Protein AF-A0AB39TGT0-F1 (afdb_monomer_lite)

Organism: NCBI:txid3238634

pLDDT: mean 88.09, std 14.42, range [37.53, 98.38]

Foldseek 3Di:
DPPDDDPVRLLVLLVVLVLFDFDQDPVGDTHGDPVSVVLSVQLVVCVVVPDDSNRSSVVVVVVVVVVVVVVVVVVVVVVVVVVPDDDPPD

Structure (mmCIF, N/CA/C/O backbone):
data_AF-A0AB39TGT0-F1
#
_entry.id   AF-A0AB39TGT0-F1
#
loop_
_atom_site.group_PDB
_atom_site.id
_atom_site.type_symbol
_atom_site.label_atom_id
_atom_site.label_alt_id
_atom_site.label_comp_id
_atom_site.label_asym_id
_atom_site.label_entity_id
_atom_site.label_seq_id
_atom_site.pdbx_PDB_ins_code
_atom_site.Cartn_x
_atom_site.Cartn_y
_atom_site.Cartn_z
_atom_site.occupancy
_atom_site.B_iso_or_equiv
_atom_site.auth_seq_id
_atom_site.auth_comp_id
_atom_site.auth_asym_id
_atom_site.auth_atom_id
_atom_site.pdbx_PDB_model_num
ATOM 1 N N . MET A 1 1 ? 3.565 -15.370 -23.531 1.00 37.53 1 MET A N 1
ATOM 2 C CA . MET A 1 1 ? 4.764 -14.947 -22.771 1.00 37.53 1 MET A CA 1
ATOM 3 C C . MET A 1 1 ? 4.429 -13.662 -21.999 1.00 37.53 1 MET A C 1
ATOM 5 O O . MET A 1 1 ? 4.475 -12.593 -22.595 1.00 37.53 1 MET A O 1
ATOM 9 N N . LYS A 1 2 ? 4.002 -13.719 -20.724 1.00 51.38 2 LYS A N 1
ATOM 10 C CA . LYS A 1 2 ? 3.811 -12.483 -19.934 1.00 51.38 2 LYS A CA 1
ATOM 11 C C . LYS A 1 2 ? 5.205 -11.944 -19.595 1.00 51.38 2 LYS A C 1
ATOM 13 O O . LYS A 1 2 ? 5.934 -12.583 -18.845 1.00 51.38 2 LYS A O 1
ATOM 18 N N . ARG A 1 3 ? 5.628 -10.832 -20.207 1.00 55.16 3 ARG A N 1
ATOM 19 C CA . ARG A 1 3 ? 6.898 -10.183 -19.847 1.00 55.16 3 ARG A CA 1
ATOM 20 C C . ARG A 1 3 ? 6.767 -9.658 -18.419 1.00 55.16 3 ARG A C 1
ATOM 22 O O . ARG A 1 3 ? 6.043 -8.696 -18.186 1.00 55.16 3 ARG A O 1
ATOM 29 N N . SER A 1 4 ? 7.453 -10.294 -17.475 1.00 65.31 4 SER A N 1
ATOM 30 C CA . SER A 1 4 ? 7.551 -9.809 -16.100 1.00 65.31 4 SER A CA 1
ATOM 31 C C . SER A 1 4 ? 8.196 -8.425 -16.102 1.00 65.31 4 SER A C 1
ATOM 33 O O . SER A 1 4 ? 9.334 -8.268 -16.547 1.00 65.31 4 SER A O 1
ATOM 35 N N 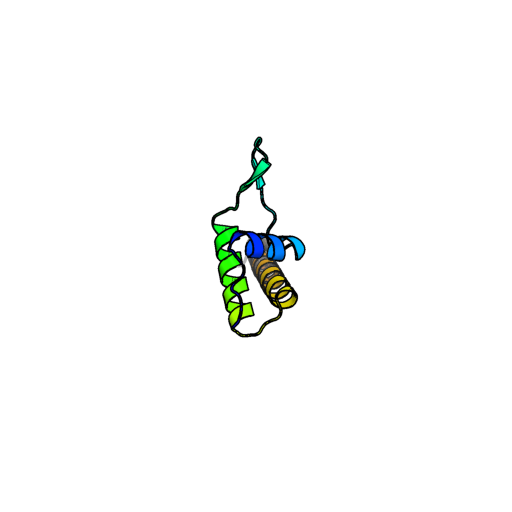. ALA A 1 5 ? 7.472 -7.414 -15.621 1.00 72.81 5 ALA A N 1
ATOM 36 C CA . ALA A 1 5 ? 8.033 -6.085 -15.428 1.00 72.81 5 ALA A CA 1
ATOM 37 C C . ALA A 1 5 ? 9.239 -6.163 -14.478 1.00 72.81 5 ALA A C 1
ATOM 39 O O . ALA A 1 5 ? 9.234 -6.919 -13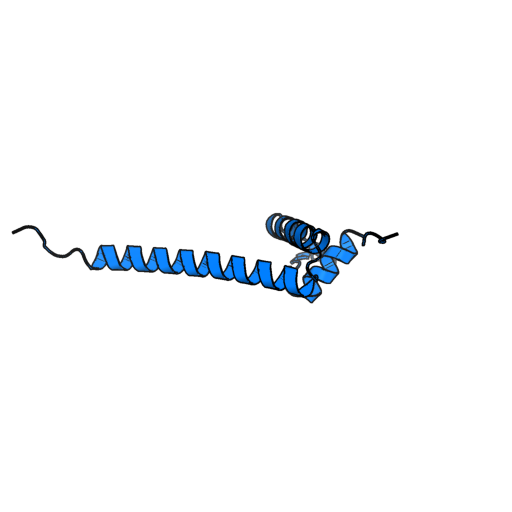.499 1.00 72.81 5 ALA A O 1
ATOM 40 N N . SER A 1 6 ? 10.283 -5.375 -14.750 1.00 89.25 6 SER A N 1
ATOM 41 C CA . SER A 1 6 ? 11.404 -5.265 -13.817 1.00 89.25 6 SER A CA 1
ATOM 42 C C . SER A 1 6 ? 10.910 -4.725 -12.473 1.00 89.25 6 SER A C 1
ATOM 44 O O . SER A 1 6 ? 9.948 -3.956 -12.411 1.00 89.25 6 SER A O 1
ATOM 46 N N . ARG A 1 7 ? 11.590 -5.081 -11.377 1.00 89.31 7 ARG A N 1
ATOM 47 C CA . ARG A 1 7 ? 11.220 -4.618 -10.027 1.00 89.31 7 ARG A CA 1
ATOM 48 C C . ARG A 1 7 ? 11.094 -3.089 -9.951 1.00 89.31 7 ARG A C 1
ATOM 50 O O . ARG A 1 7 ? 10.195 -2.579 -9.296 1.00 89.31 7 ARG A O 1
ATOM 57 N N . ALA A 1 8 ? 11.955 -2.361 -10.661 1.00 90.31 8 ALA A N 1
ATOM 58 C CA . ALA A 1 8 ? 11.898 -0.904 -10.729 1.00 90.31 8 ALA A CA 1
ATOM 59 C C . ALA A 1 8 ? 10.670 -0.384 -11.497 1.00 90.31 8 ALA A C 1
ATOM 61 O O . ALA A 1 8 ? 10.091 0.620 -11.093 1.00 90.31 8 ALA A O 1
ATOM 62 N N . ALA A 1 9 ? 10.266 -1.046 -12.587 1.00 92.69 9 ALA A N 1
ATOM 63 C CA . ALA A 1 9 ? 9.054 -0.686 -13.321 1.00 92.69 9 ALA A CA 1
ATOM 64 C C . ALA A 1 9 ? 7.792 -0.958 -12.489 1.00 92.69 9 ALA A C 1
ATOM 66 O O . ALA A 1 9 ? 6.913 -0.106 -12.430 1.00 92.69 9 ALA A O 1
ATOM 67 N N . TRP A 1 10 ? 7.760 -2.081 -11.768 1.00 94.31 10 TRP A N 1
ATOM 68 C CA . TRP A 1 10 ? 6.679 -2.418 -10.840 1.00 94.31 10 TRP A CA 1
ATOM 69 C C . TRP A 1 10 ? 6.491 -1.358 -9.747 1.00 94.31 10 TRP A C 1
ATOM 71 O O . TRP A 1 10 ? 5.401 -0.826 -9.571 1.00 94.31 10 TRP A O 1
ATOM 81 N N . LEU A 1 11 ? 7.573 -0.976 -9.063 1.00 94.50 11 LEU A N 1
ATOM 82 C CA . LEU A 1 11 ? 7.511 0.042 -8.009 1.00 94.50 11 LEU A CA 1
ATOM 83 C C . LEU A 1 11 ? 7.125 1.433 -8.536 1.00 94.50 11 LEU A C 1
ATOM 85 O O . LEU A 1 11 ? 6.598 2.243 -7.778 1.00 94.50 11 LEU A O 1
ATOM 89 N N . ARG A 1 12 ? 7.385 1.732 -9.817 1.00 93.44 12 ARG A N 1
ATOM 90 C CA . ARG A 1 12 ? 6.898 2.967 -10.450 1.00 93.44 12 ARG A CA 1
ATOM 91 C C . ARG A 1 12 ? 5.393 2.920 -10.690 1.00 93.44 12 ARG A C 1
ATOM 93 O O . ARG A 1 12 ? 4.729 3.864 -10.285 1.00 93.44 12 ARG A O 1
ATOM 100 N N . ALA A 1 13 ? 4.881 1.824 -11.247 1.00 94.31 13 ALA A N 1
ATOM 101 C CA . ALA A 1 13 ? 3.450 1.648 -11.492 1.00 94.31 13 ALA A CA 1
ATOM 102 C C . ALA A 1 13 ? 2.630 1.743 -10.191 1.00 94.31 13 ALA A C 1
ATOM 104 O O . ALA A 1 13 ? 1.625 2.440 -10.135 1.00 94.31 13 ALA A O 1
ATOM 105 N N . LEU A 1 14 ? 3.109 1.141 -9.096 1.00 95.38 14 LEU A N 1
ATOM 106 C CA . LEU A 1 14 ? 2.462 1.296 -7.785 1.00 95.38 14 LEU A CA 1
ATOM 107 C C . LEU A 1 14 ? 2.475 2.745 -7.271 1.00 95.38 14 LEU A C 1
ATOM 109 O O . LEU A 1 14 ? 1.543 3.170 -6.592 1.00 95.38 14 LEU A O 1
ATOM 113 N N . GLY A 1 15 ? 3.528 3.504 -7.585 1.00 93.81 15 GLY A N 1
ATOM 114 C CA . GLY A 1 15 ? 3.615 4.922 -7.240 1.00 93.81 15 GLY A CA 1
ATOM 115 C C . GLY A 1 15 ? 2.645 5.798 -8.035 1.00 93.81 15 GLY A C 1
ATOM 116 O O . GLY A 1 15 ? 2.125 6.762 -7.485 1.00 93.81 15 GLY A O 1
ATOM 117 N N . GLU A 1 16 ? 2.354 5.451 -9.291 1.00 94.19 16 GLU A N 1
ATOM 118 C CA . GLU A 1 16 ? 1.348 6.142 -10.119 1.00 94.19 16 GLU A CA 1
ATOM 119 C C . GLU A 1 16 ? -0.071 5.987 -9.550 1.00 94.19 16 GLU A C 1
ATOM 121 O O . GLU A 1 16 ? -0.883 6.901 -9.662 1.00 94.19 16 GLU A O 1
ATOM 126 N N . HIS A 1 17 ? -0.343 4.876 -8.861 1.00 94.56 17 HIS A N 1
ATOM 127 C CA . HIS A 1 17 ? -1.611 4.621 -8.170 1.00 94.56 17 HIS A CA 1
ATOM 128 C C . HIS A 1 17 ? -1.621 5.053 -6.694 1.00 94.56 17 HIS A C 1
ATOM 130 O O . HIS A 1 17 ? -2.568 4.749 -5.971 1.00 94.56 17 HIS A O 1
ATOM 136 N N . GLY A 1 18 ? -0.579 5.745 -6.222 1.00 93.06 18 GLY A N 1
ATOM 137 C CA . GLY A 1 18 ? -0.519 6.290 -4.863 1.00 93.06 18 GLY A CA 1
ATOM 138 C C . GLY A 1 18 ? -0.338 5.257 -3.746 1.00 93.06 18 GLY A C 1
ATOM 139 O O . GLY A 1 18 ? -0.331 5.635 -2.579 1.00 93.06 18 GLY A O 1
ATOM 140 N N . LEU A 1 19 ? -0.139 3.973 -4.070 1.00 94.44 19 LEU A N 1
ATOM 141 C CA . LEU A 1 19 ? 0.077 2.931 -3.061 1.00 94.44 19 LEU A CA 1
ATOM 142 C C . LEU A 1 19 ? 1.423 3.109 -2.339 1.00 94.44 19 LEU A C 1
ATOM 144 O O . LEU A 1 19 ? 1.572 2.748 -1.174 1.00 94.44 19 LEU A O 1
ATOM 148 N N . ILE A 1 20 ? 2.433 3.636 -3.038 1.00 94.31 20 ILE A N 1
ATOM 149 C CA . ILE A 1 20 ? 3.783 3.812 -2.497 1.00 94.31 20 ILE A CA 1
ATOM 150 C C . ILE A 1 20 ? 4.329 5.189 -2.858 1.00 94.31 20 ILE A C 1
ATOM 152 O O . ILE A 1 20 ? 4.523 5.506 -4.030 1.00 94.31 20 ILE A O 1
ATOM 156 N N . THR A 1 21 ? 4.725 5.945 -1.836 1.00 91.56 21 THR A N 1
ATOM 157 C CA . THR A 1 21 ? 5.437 7.219 -1.994 1.00 91.56 21 THR A CA 1
ATOM 158 C C . THR A 1 21 ? 6.912 7.048 -1.621 1.00 91.56 21 THR A C 1
ATOM 160 O O . THR A 1 21 ? 7.233 6.946 -0.435 1.00 91.56 21 THR A O 1
ATOM 163 N N . PRO A 1 22 ? 7.839 6.971 -2.592 1.00 88.88 22 PRO A N 1
ATOM 164 C CA . PRO A 1 22 ? 9.256 6.794 -2.293 1.00 88.88 22 PRO A CA 1
ATOM 165 C C . PRO A 1 22 ? 9.837 8.021 -1.591 1.00 88.88 22 PRO A C 1
ATOM 167 O O . PRO A 1 22 ? 9.637 9.151 -2.041 1.00 88.88 22 PRO A O 1
ATOM 170 N N . LEU A 1 23 ? 10.659 7.788 -0.568 1.00 90.50 23 LEU A N 1
ATOM 171 C CA . LEU A 1 23 ? 11.543 8.824 -0.042 1.00 90.50 23 LEU A CA 1
ATOM 172 C C . LEU A 1 23 ? 12.674 9.062 -1.048 1.00 90.50 23 LEU A C 1
ATOM 174 O O . LEU A 1 23 ? 13.183 8.116 -1.652 1.00 90.50 23 LEU A O 1
ATOM 178 N N . ARG A 1 24 ? 13.094 10.311 -1.230 1.00 88.69 24 ARG A N 1
ATOM 179 C CA . ARG A 1 24 ? 14.245 10.641 -2.076 1.00 88.69 24 ARG A CA 1
ATOM 180 C C . ARG A 1 24 ? 15.449 10.931 -1.195 1.00 88.69 24 ARG A C 1
ATOM 182 O O . ARG A 1 24 ? 15.336 11.682 -0.237 1.00 88.69 24 ARG A O 1
ATOM 189 N N . SER A 1 25 ? 16.580 10.301 -1.499 1.00 88.31 25 SER A N 1
ATOM 190 C CA . SER A 1 25 ? 17.875 10.723 -0.952 1.00 88.31 25 SER A CA 1
ATOM 191 C C . SER A 1 25 ? 18.372 11.984 -1.657 1.00 88.31 25 SER A C 1
ATOM 193 O O . SER A 1 25 ? 17.966 12.225 -2.794 1.00 88.31 25 SER A O 1
ATOM 195 N N . ASP A 1 26 ? 19.361 12.664 -1.078 1.00 82.62 26 ASP A N 1
ATOM 196 C CA . ASP A 1 26 ? 20.023 13.830 -1.689 1.00 82.62 26 ASP A CA 1
ATOM 197 C C . ASP A 1 26 ? 20.568 13.546 -3.101 1.00 82.62 26 ASP A C 1
ATOM 199 O O . ASP A 1 26 ? 20.484 14.388 -3.987 1.00 82.62 26 ASP A O 1
ATOM 203 N N . GLY A 1 27 ? 21.027 12.316 -3.366 1.00 85.44 27 GLY A N 1
ATOM 204 C CA . GLY A 1 27 ? 21.464 11.869 -4.699 1.00 85.44 27 GLY A CA 1
ATOM 205 C C . GLY A 1 27 ? 20.345 11.456 -5.672 1.00 85.44 27 GLY A C 1
ATOM 206 O O . GLY A 1 27 ? 20.620 10.815 -6.679 1.00 85.44 27 GLY A O 1
ATOM 207 N N . GLY A 1 28 ? 19.070 11.721 -5.367 1.00 87.25 28 GLY A N 1
ATOM 208 C CA . GLY A 1 28 ? 17.931 11.448 -6.259 1.00 87.25 28 GLY A CA 1
ATOM 209 C C . GLY A 1 28 ? 17.422 9.997 -6.299 1.00 87.25 28 GLY A C 1
ATOM 210 O O . GLY A 1 28 ? 16.402 9.720 -6.943 1.00 87.25 28 GLY A O 1
ATOM 211 N N . HIS A 1 29 ? 18.064 9.064 -5.588 1.00 89.12 29 HIS A N 1
ATOM 212 C CA . HIS A 1 29 ? 17.616 7.673 -5.503 1.00 89.12 29 HIS A CA 1
ATOM 213 C C . HIS A 1 29 ? 16.321 7.525 -4.693 1.00 89.12 29 HIS A C 1
ATOM 215 O O . HIS A 1 29 ? 16.162 8.090 -3.608 1.00 89.12 29 HIS A O 1
ATOM 221 N N . ARG A 1 30 ? 15.393 6.713 -5.216 1.00 91.94 30 ARG A N 1
ATOM 222 C CA . ARG A 1 30 ? 14.161 6.327 -4.517 1.00 91.94 30 ARG A CA 1
ATOM 223 C C . ARG A 1 30 ? 14.493 5.293 -3.447 1.00 91.94 30 ARG A C 1
ATOM 225 O O . ARG A 1 30 ? 15.037 4.233 -3.756 1.00 91.94 30 ARG A O 1
ATOM 232 N N . ARG A 1 31 ? 14.130 5.587 -2.206 1.00 93.50 31 ARG A N 1
ATOM 233 C CA . ARG A 1 31 ? 14.235 4.687 -1.061 1.00 93.50 31 ARG A CA 1
ATOM 234 C C . ARG A 1 31 ? 12.839 4.256 -0.655 1.00 93.50 31 ARG A C 1
ATOM 236 O O . ARG A 1 31 ? 11.913 5.065 -0.611 1.00 93.50 31 ARG A O 1
ATOM 243 N N . PHE A 1 32 ? 12.721 2.973 -0.355 1.00 93.19 32 PHE A N 1
ATOM 244 C CA . PHE A 1 32 ? 11.475 2.362 0.067 1.00 93.19 32 PHE A CA 1
ATOM 245 C C . PHE A 1 32 ? 11.649 1.800 1.467 1.00 93.19 32 PHE A C 1
ATOM 247 O O . PHE A 1 32 ? 12.671 1.176 1.767 1.00 93.19 32 PHE A O 1
ATOM 254 N N . SER A 1 33 ? 10.658 2.015 2.324 1.00 93.88 33 SER A N 1
ATOM 255 C CA . SER A 1 33 ? 10.633 1.370 3.631 1.00 93.88 33 SER A CA 1
ATOM 256 C C . SER A 1 33 ? 10.353 -0.129 3.483 1.00 93.88 33 SER A C 1
ATOM 258 O O . SER A 1 33 ? 9.793 -0.598 2.487 1.00 93.88 33 SER A O 1
ATOM 260 N N . ARG A 1 34 ? 10.695 -0.911 4.512 1.00 95.88 34 ARG A N 1
ATOM 261 C CA . ARG A 1 34 ? 10.381 -2.348 4.542 1.00 95.88 34 ARG A CA 1
ATOM 262 C C . ARG A 1 34 ? 8.871 -2.613 4.472 1.00 95.88 34 ARG A C 1
ATOM 264 O O . ARG A 1 34 ? 8.462 -3.618 3.902 1.00 95.88 34 ARG A O 1
ATOM 271 N N . TYR A 1 35 ? 8.056 -1.707 5.019 1.00 94.38 35 TYR A N 1
ATOM 272 C CA . TYR A 1 35 ? 6.596 -1.745 4.896 1.00 94.38 35 TYR A CA 1
ATOM 273 C C . TYR A 1 35 ? 6.157 -1.546 3.438 1.00 94.38 35 TYR A C 1
ATOM 275 O O . TYR A 1 35 ? 5.413 -2.371 2.918 1.00 94.38 35 TYR A O 1
ATOM 283 N N . GLN A 1 36 ? 6.712 -0.547 2.741 1.00 95.25 36 GLN A N 1
ATOM 284 C CA . GLN A 1 36 ? 6.409 -0.287 1.327 1.00 95.25 36 GLN A CA 1
ATOM 285 C C . GLN A 1 36 ? 6.744 -1.478 0.422 1.00 95.25 36 GLN A C 1
ATOM 287 O O . GLN A 1 36 ? 5.985 -1.815 -0.481 1.00 95.25 36 GLN A O 1
ATOM 292 N N . LEU A 1 37 ? 7.859 -2.163 0.683 1.00 95.75 37 LEU A N 1
ATOM 293 C CA . LEU A 1 37 ? 8.206 -3.374 -0.062 1.00 95.75 37 LEU A CA 1
ATOM 294 C C . LEU A 1 37 ? 7.248 -4.536 0.232 1.00 95.75 37 LEU A C 1
ATOM 296 O O . LEU A 1 37 ? 6.970 -5.331 -0.660 1.00 95.75 37 LEU A O 1
ATOM 300 N N . ARG A 1 38 ? 6.711 -4.625 1.453 1.00 95.81 38 ARG A N 1
ATOM 301 C CA . ARG A 1 38 ? 5.735 -5.655 1.826 1.00 95.81 38 ARG A CA 1
ATOM 302 C C . ARG A 1 38 ? 4.400 -5.451 1.118 1.00 95.81 38 ARG A C 1
ATOM 304 O O . ARG A 1 38 ? 3.898 -6.388 0.506 1.00 95.81 38 ARG A O 1
ATOM 311 N N . ILE A 1 39 ? 3.868 -4.229 1.131 1.00 96.19 39 ILE A N 1
ATOM 312 C CA . ILE A 1 39 ? 2.627 -3.916 0.406 1.00 96.19 39 ILE A CA 1
ATOM 313 C C . ILE A 1 39 ? 2.811 -4.047 -1.113 1.00 96.19 39 ILE A C 1
ATOM 315 O O . ILE A 1 39 ? 1.892 -4.482 -1.798 1.00 96.19 39 ILE A O 1
ATOM 319 N N . ALA A 1 40 ? 4.017 -3.790 -1.640 1.00 96.38 40 ALA A N 1
ATOM 320 C CA . ALA A 1 40 ? 4.331 -4.031 -3.049 1.00 96.38 40 ALA A CA 1
ATOM 321 C C . ALA A 1 40 ? 4.268 -5.515 -3.440 1.00 96.38 40 ALA A C 1
ATOM 323 O O . ALA A 1 40 ? 3.915 -5.823 -4.578 1.00 96.38 40 ALA A O 1
ATOM 324 N N . MET A 1 41 ? 4.648 -6.424 -2.532 1.00 96.06 41 MET A N 1
ATOM 325 C CA . MET A 1 41 ? 4.511 -7.870 -2.748 1.00 96.06 41 MET A CA 1
ATOM 326 C C . MET A 1 41 ? 3.041 -8.281 -2.697 1.00 96.06 41 MET A C 1
ATOM 328 O O . MET A 1 41 ? 2.576 -8.946 -3.610 1.00 96.06 41 MET A O 1
ATOM 332 N N . ARG A 1 42 ? 2.278 -7.774 -1.724 1.00 96.88 42 ARG A 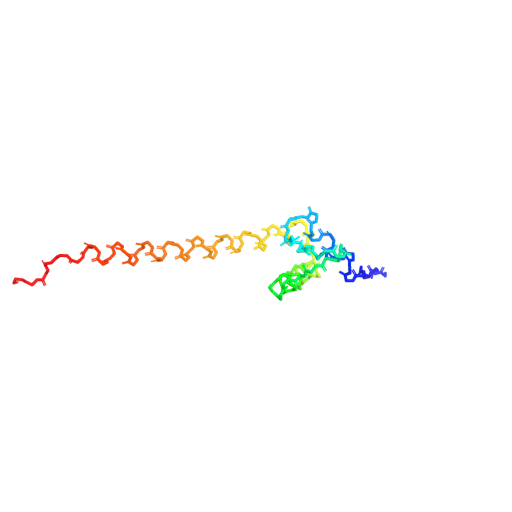N 1
ATOM 333 C CA . ARG A 1 42 ? 0.838 -8.046 -1.627 1.00 96.88 42 ARG A CA 1
ATOM 334 C C . ARG A 1 42 ? 0.059 -7.578 -2.860 1.00 96.88 42 ARG A C 1
ATOM 336 O O . ARG A 1 42 ? -0.785 -8.303 -3.374 1.00 96.88 42 ARG A O 1
ATOM 343 N N . ALA A 1 43 ? 0.373 -6.387 -3.371 1.00 97.50 43 ALA A N 1
ATOM 344 C CA . ALA A 1 43 ? -0.215 -5.887 -4.613 1.00 97.50 43 ALA A CA 1
ATOM 345 C C . ALA A 1 43 ? 0.097 -6.809 -5.798 1.00 97.50 43 ALA A C 1
ATOM 347 O O . ALA A 1 43 ? -0.740 -6.996 -6.676 1.00 97.50 43 ALA A O 1
ATOM 348 N N . ARG A 1 44 ? 1.292 -7.410 -5.816 1.00 95.88 44 ARG A N 1
ATOM 349 C CA . ARG A 1 44 ? 1.681 -8.357 -6.856 1.00 95.88 44 ARG A CA 1
ATOM 350 C C . ARG A 1 44 ? 0.878 -9.647 -6.752 1.00 95.88 44 ARG A C 1
ATOM 352 O O . ARG A 1 44 ? 0.378 -10.094 -7.773 1.00 95.88 44 ARG A O 1
ATOM 359 N N . ASP A 1 45 ? 0.693 -10.174 -5.547 1.00 96.69 45 ASP A N 1
ATOM 360 C CA . ASP A 1 45 ? -0.103 -11.384 -5.327 1.00 96.69 45 ASP A CA 1
ATOM 361 C C . ASP A 1 45 ? -1.547 -11.205 -5.821 1.00 96.69 45 ASP A C 1
ATOM 363 O O . ASP A 1 45 ? -2.090 -12.093 -6.476 1.00 96.69 45 ASP A O 1
ATOM 367 N N . LEU A 1 46 ? -2.157 -10.038 -5.573 1.00 97.06 46 LEU A N 1
ATOM 368 C CA . LEU A 1 46 ? -3.497 -9.704 -6.077 1.00 97.06 46 LEU A CA 1
ATOM 369 C C . LEU A 1 46 ? -3.539 -9.623 -7.609 1.00 97.06 46 LEU A C 1
ATOM 371 O O . LEU A 1 46 ? -4.481 -10.116 -8.234 1.00 97.06 46 LEU A O 1
ATOM 375 N N . VAL A 1 47 ? -2.523 -9.012 -8.224 1.00 96.44 47 VAL A N 1
ATOM 376 C CA . VAL A 1 47 ? -2.423 -8.904 -9.688 1.00 96.44 47 VAL A CA 1
ATOM 377 C C . VAL A 1 47 ? -2.185 -10.264 -10.339 1.00 96.44 47 VAL A C 1
ATOM 379 O O . VAL A 1 47 ? -2.787 -10.569 -11.370 1.00 96.44 47 VAL A O 1
ATOM 382 N N . ASP A 1 48 ? -1.363 -11.109 -9.724 1.00 95.12 48 ASP A N 1
ATOM 383 C CA . ASP A 1 48 ? -1.100 -12.469 -10.193 1.00 95.12 48 ASP A CA 1
ATOM 384 C C . ASP A 1 48 ? -2.366 -13.349 -10.100 1.00 95.12 48 ASP A C 1
ATOM 386 O O . ASP A 1 48 ? -2.558 -14.230 -10.939 1.00 95.12 48 ASP A O 1
ATOM 390 N N . GLN A 1 49 ? -3.289 -13.040 -9.178 1.00 96.19 49 GLN A N 1
ATOM 391 C CA . GLN A 1 49 ? -4.634 -13.634 -9.090 1.00 96.19 49 GLN A CA 1
ATOM 392 C C . GLN A 1 49 ? -5.639 -13.080 -10.120 1.00 96.19 49 GLN A C 1
ATOM 394 O O . GLN A 1 49 ? -6.766 -13.563 -10.202 1.00 96.19 49 GLN A O 1
ATOM 399 N N . GLY A 1 50 ? -5.249 -12.092 -10.931 1.00 96.56 50 GLY A N 1
ATOM 400 C CA . GLY A 1 50 ? -6.090 -11.503 -11.978 1.00 96.56 50 GLY A CA 1
ATOM 401 C C . GLY A 1 50 ? -6.751 -10.175 -11.606 1.00 96.56 50 GLY A C 1
ATOM 402 O O . GLY A 1 50 ? -7.519 -9.644 -12.407 1.00 96.56 50 GLY A O 1
ATOM 403 N N . THR A 1 51 ? -6.443 -9.607 -10.438 1.00 97.31 51 THR A N 1
ATOM 404 C CA . THR A 1 51 ? -6.935 -8.275 -10.059 1.00 97.31 51 THR A CA 1
ATOM 405 C C . THR A 1 51 ? -6.223 -7.196 -10.885 1.00 97.31 51 THR A C 1
ATOM 407 O O . THR A 1 51 ? -4.994 -7.208 -10.971 1.00 97.31 51 THR A O 1
ATOM 410 N N . PRO A 1 52 ? -6.935 -6.226 -11.482 1.00 96.38 52 PRO A N 1
ATOM 411 C CA . PRO A 1 52 ? -6.300 -5.056 -12.086 1.00 96.38 52 PRO A CA 1
ATOM 412 C C . PRO A 1 52 ? -5.415 -4.297 -11.082 1.00 96.38 52 PRO A C 1
ATOM 414 O O . PRO A 1 52 ? -5.725 -4.239 -9.894 1.00 96.38 52 PRO A O 1
ATOM 417 N N . ILE A 1 53 ? -4.298 -3.718 -11.536 1.00 95.25 53 ILE A N 1
ATOM 418 C CA . ILE A 1 53 ? -3.319 -3.063 -10.646 1.00 95.25 53 ILE A CA 1
ATOM 419 C C . ILE A 1 53 ? -3.922 -1.891 -9.857 1.00 95.25 53 ILE A C 1
ATOM 421 O O . ILE A 1 53 ? -3.629 -1.733 -8.673 1.00 95.25 53 ILE A O 1
ATOM 425 N N . ASP A 1 54 ? -4.789 -1.104 -10.484 1.00 96.62 54 ASP A N 1
ATOM 426 C CA . ASP A 1 54 ? -5.523 0.001 -9.871 1.00 96.62 54 ASP A CA 1
ATOM 427 C C . ASP A 1 54 ? -6.481 -0.498 -8.780 1.00 96.62 54 ASP A C 1
ATOM 429 O O . ASP A 1 54 ? -6.505 0.050 -7.676 1.00 96.62 54 ASP A O 1
ATOM 433 N N . ALA A 1 55 ? -7.203 -1.590 -9.051 1.00 97.50 55 ALA A N 1
ATOM 434 C CA . ALA A 1 55 ? -8.064 -2.245 -8.073 1.00 97.50 55 ALA A CA 1
ATOM 435 C C . ALA A 1 55 ? -7.251 -2.826 -6.905 1.00 97.50 55 ALA A C 1
ATOM 437 O O . ALA A 1 55 ? -7.603 -2.597 -5.751 1.00 97.50 55 ALA A O 1
ATOM 438 N N . ALA A 1 56 ? -6.128 -3.496 -7.177 1.00 97.88 56 ALA A N 1
ATOM 439 C CA . ALA A 1 56 ? -5.239 -4.033 -6.146 1.00 97.88 56 ALA A CA 1
ATOM 440 C C . ALA A 1 56 ? -4.686 -2.926 -5.233 1.00 97.88 56 ALA A C 1
ATOM 442 O O . ALA A 1 56 ? -4.682 -3.076 -4.011 1.00 97.88 56 ALA A O 1
ATOM 443 N N . CYS A 1 57 ? -4.270 -1.791 -5.806 1.00 97.44 57 CYS A N 1
ATOM 444 C CA . CYS A 1 57 ? -3.827 -0.634 -5.028 1.00 97.44 57 CYS A CA 1
ATOM 445 C C . CYS A 1 57 ? -4.958 -0.086 -4.151 1.00 97.44 57 CYS A C 1
ATOM 447 O O . CYS A 1 57 ? -4.753 0.151 -2.962 1.00 97.44 57 CYS A O 1
ATOM 449 N N . ARG A 1 58 ? -6.160 0.074 -4.717 1.00 97.94 58 ARG A N 1
ATOM 450 C CA . ARG A 1 58 ? -7.326 0.585 -3.989 1.00 97.94 58 ARG A CA 1
ATOM 451 C C . ARG A 1 58 ? -7.753 -0.337 -2.845 1.00 97.94 58 ARG A C 1
ATOM 453 O O . ARG A 1 58 ? -8.059 0.172 -1.774 1.00 97.94 58 ARG A O 1
ATOM 460 N N . ILE A 1 59 ? -7.740 -1.654 -3.051 1.00 97.75 59 ILE A N 1
ATOM 461 C CA . ILE A 1 59 ? -8.046 -2.648 -2.010 1.00 97.75 59 ILE A CA 1
ATOM 462 C C . ILE A 1 59 ? -7.108 -2.461 -0.816 1.00 97.75 59 ILE A C 1
ATOM 464 O O . ILE A 1 59 ? -7.578 -2.255 0.297 1.00 97.75 59 ILE A O 1
ATOM 468 N N . ILE A 1 60 ? -5.794 -2.436 -1.062 1.00 97.44 60 ILE A N 1
ATOM 469 C CA . ILE A 1 60 ? -4.801 -2.336 0.014 1.00 97.44 60 ILE A CA 1
ATOM 470 C C . ILE A 1 60 ? -4.942 -1.019 0.785 1.00 97.44 60 ILE A C 1
ATOM 472 O O . ILE A 1 60 ? -4.869 -1.026 2.010 1.00 97.44 60 ILE A O 1
ATOM 476 N N . ILE A 1 61 ? -5.165 0.100 0.086 1.00 96.31 61 ILE A N 1
ATOM 477 C CA . ILE A 1 61 ? -5.373 1.407 0.727 1.00 96.31 61 ILE A CA 1
ATOM 478 C C . ILE A 1 61 ? -6.613 1.380 1.627 1.00 96.31 61 ILE A C 1
ATOM 480 O O . ILE A 1 61 ? -6.570 1.889 2.743 1.00 96.31 61 ILE A O 1
ATOM 484 N N . LEU A 1 62 ? -7.714 0.793 1.154 1.00 97.75 62 LEU A N 1
ATOM 485 C CA . LEU A 1 62 ? -8.954 0.721 1.925 1.00 97.75 62 LEU A CA 1
ATOM 486 C C . LEU A 1 62 ? -8.825 -0.186 3.148 1.00 97.75 62 LEU A C 1
ATOM 488 O O . LEU A 1 62 ? -9.397 0.123 4.186 1.00 97.75 62 LEU A O 1
ATOM 492 N N . GLU A 1 63 ? -8.077 -1.280 3.050 1.00 97.56 63 GLU A N 1
ATOM 493 C CA . GLU A 1 63 ? -7.829 -2.160 4.194 1.00 97.56 63 GLU A CA 1
ATOM 494 C C . GLU A 1 63 ? -6.963 -1.483 5.260 1.00 97.56 63 GLU A C 1
ATOM 496 O O . GLU A 1 63 ? -7.282 -1.595 6.438 1.00 97.56 63 GLU A O 1
ATOM 501 N N . ASP A 1 64 ? -5.933 -0.728 4.861 1.00 95.75 64 ASP A N 1
ATOM 502 C CA . ASP A 1 64 ? -5.100 0.057 5.789 1.00 95.75 64 ASP A CA 1
ATOM 503 C C . ASP A 1 64 ? -5.934 1.153 6.483 1.00 95.75 64 ASP A C 1
ATOM 505 O O . ASP A 1 64 ? -5.879 1.325 7.700 1.00 95.75 64 ASP A O 1
ATOM 509 N N . GLN A 1 65 ? -6.805 1.835 5.727 1.00 96.94 65 GLN A N 1
ATOM 510 C CA . GLN A 1 65 ? -7.756 2.808 6.280 1.00 96.94 65 GLN A CA 1
ATOM 511 C C . GLN A 1 65 ? -8.773 2.166 7.228 1.00 96.94 65 GLN A C 1
ATOM 513 O O . GLN A 1 65 ? -9.130 2.765 8.244 1.00 96.94 65 GLN A O 1
ATOM 518 N N . LEU A 1 66 ? -9.257 0.967 6.899 1.00 98.38 66 LEU A N 1
ATOM 519 C CA . LEU A 1 66 ? -10.198 0.229 7.732 1.00 98.38 66 LE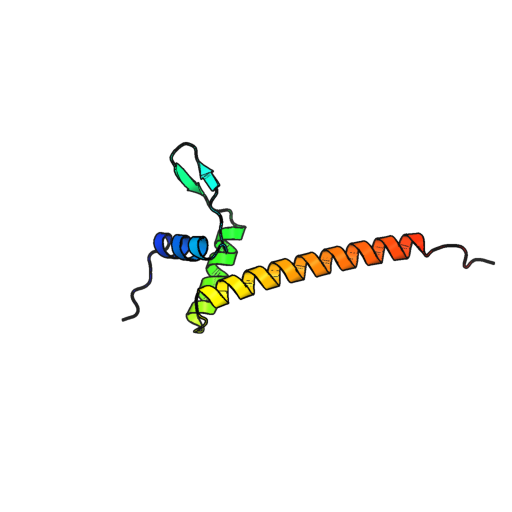U A CA 1
ATOM 520 C C . LEU A 1 66 ? -9.545 -0.195 9.049 1.00 98.38 66 LEU A C 1
ATOM 522 O O . LEU A 1 66 ? -10.144 0.006 10.103 1.00 98.38 66 LEU A O 1
ATOM 526 N N . GLU A 1 67 ? -8.331 -0.742 9.000 1.00 97.81 67 GLU A N 1
ATOM 527 C CA . GLU A 1 67 ? -7.570 -1.134 10.189 1.00 97.81 67 GLU A CA 1
ATOM 528 C C . GLU A 1 67 ? -7.346 0.065 11.121 1.00 97.81 67 GLU A C 1
ATOM 530 O O . GLU A 1 67 ? -7.633 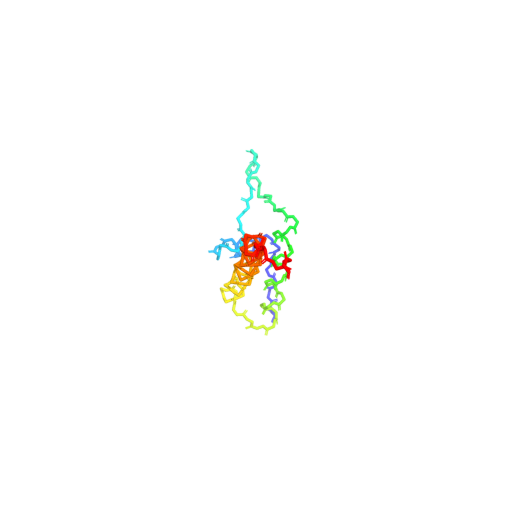-0.016 12.317 1.00 97.81 67 GLU A O 1
ATOM 535 N N . GLU A 1 68 ? -6.936 1.213 10.576 1.00 97.62 68 GLU A N 1
ATOM 536 C CA . GLU A 1 68 ? -6.731 2.422 11.376 1.00 97.62 68 GLU A CA 1
ATOM 537 C C . GLU A 1 68 ? -8.043 2.958 11.969 1.00 97.62 68 GLU A C 1
ATOM 539 O O . GLU A 1 68 ? -8.094 3.323 13.146 1.00 97.62 68 GLU A O 1
ATOM 544 N N . ALA A 1 69 ? -9.136 2.956 11.200 1.00 97.94 69 ALA A N 1
ATOM 545 C CA . ALA A 1 69 ? -10.445 3.365 11.702 1.00 97.94 69 ALA A CA 1
ATOM 546 C C . ALA A 1 69 ? -10.946 2.444 12.826 1.00 97.94 69 ALA A C 1
ATOM 548 O O . ALA A 1 69 ? -11.508 2.921 13.816 1.00 97.94 69 ALA A O 1
ATOM 549 N N . LEU A 1 70 ? -10.734 1.130 12.703 1.00 98.00 70 LEU A N 1
ATOM 550 C CA . LEU A 1 70 ? -11.060 0.162 13.751 1.00 98.00 70 LEU A CA 1
ATOM 551 C C . LEU A 1 70 ? -10.234 0.422 15.016 1.00 98.00 70 LEU A C 1
ATOM 553 O O . LEU A 1 70 ? -10.812 0.533 16.097 1.00 98.00 70 LEU A O 1
ATOM 557 N N . ARG A 1 71 ? -8.921 0.638 14.876 1.00 97.38 71 ARG A N 1
ATOM 558 C CA . ARG A 1 71 ? -8.022 0.967 15.992 1.00 97.38 71 ARG A CA 1
ATOM 559 C C . ARG A 1 71 ? -8.455 2.234 16.733 1.00 97.38 71 ARG A C 1
ATOM 561 O O . ARG A 1 71 ? -8.507 2.249 17.963 1.00 97.38 71 ARG A O 1
ATOM 568 N N . ILE A 1 72 ? -8.796 3.296 16.002 1.00 96.62 72 ILE A N 1
ATOM 569 C CA . ILE A 1 72 ? -9.292 4.550 16.590 1.00 96.62 72 ILE A CA 1
ATOM 570 C C . ILE A 1 72 ? -10.617 4.311 17.324 1.00 96.62 72 ILE A C 1
ATOM 572 O O . ILE A 1 72 ? -10.794 4.783 18.447 1.00 96.62 72 ILE A O 1
ATOM 576 N N . ASN A 1 73 ? -11.543 3.556 16.729 1.00 96.25 73 ASN A N 1
ATOM 577 C CA . ASN A 1 73 ? -12.822 3.237 17.364 1.00 96.25 73 ASN A CA 1
ATOM 578 C C . ASN A 1 73 ? -12.643 2.462 18.675 1.00 96.25 73 ASN A C 1
ATOM 580 O O . ASN A 1 73 ? -13.333 2.751 19.652 1.00 96.25 73 ASN A O 1
ATOM 584 N N . GLU A 1 74 ? -11.720 1.503 18.718 1.00 95.88 74 GLU A N 1
ATOM 585 C CA . GLU A 1 74 ? -11.385 0.760 19.936 1.00 95.88 74 GLU A CA 1
ATOM 586 C C . GLU A 1 74 ? -10.817 1.679 21.022 1.00 95.88 74 GLU A C 1
ATOM 588 O O . GLU A 1 74 ? -11.279 1.636 22.163 1.00 95.88 74 GLU A O 1
ATOM 593 N N . GLN A 1 75 ? -9.889 2.573 20.667 1.00 94.50 75 GLN A N 1
ATOM 594 C CA . GLN A 1 75 ? -9.319 3.557 21.597 1.00 94.50 75 GLN A CA 1
ATOM 595 C C . GLN A 1 75 ? -10.376 4.512 22.152 1.00 94.50 75 GLN A C 1
ATOM 597 O O . GLN A 1 75 ? -10.399 4.789 23.353 1.00 94.50 75 GLN A O 1
ATOM 602 N N . L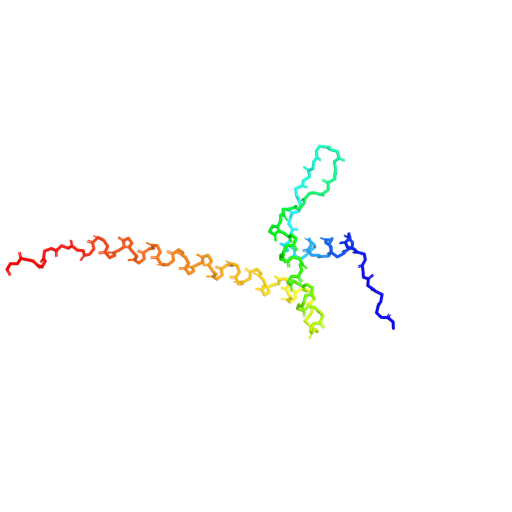EU A 1 76 ? -11.282 4.993 21.297 1.00 93.94 76 LEU A N 1
ATOM 603 C CA . LEU A 1 76 ? -12.395 5.831 21.725 1.00 93.94 76 LEU A CA 1
ATOM 604 C C . LEU A 1 76 ? -13.313 5.059 22.673 1.00 93.94 76 LEU A C 1
ATOM 606 O O . LEU A 1 76 ? -13.631 5.575 23.740 1.00 93.94 76 LEU A O 1
ATOM 610 N N . ARG A 1 77 ? -13.710 3.827 22.339 1.00 92.06 77 ARG A N 1
ATOM 611 C CA . ARG A 1 77 ? -14.567 2.999 23.206 1.00 92.06 77 ARG A CA 1
ATOM 612 C C . ARG A 1 77 ? -13.922 2.728 24.566 1.00 92.06 77 ARG A C 1
ATOM 614 O O . ARG A 1 77 ? -14.602 2.879 25.577 1.00 92.06 77 ARG A O 1
ATOM 621 N N . ALA A 1 78 ? -12.627 2.414 24.602 1.00 89.94 78 ALA A N 1
ATOM 622 C CA . ALA A 1 78 ? -11.882 2.230 25.848 1.00 89.94 78 ALA A CA 1
ATOM 623 C C . ALA A 1 78 ? -11.888 3.510 26.707 1.00 89.94 78 ALA A C 1
ATOM 625 O O . ALA A 1 78 ? -12.276 3.472 27.872 1.00 89.94 78 ALA A O 1
ATOM 626 N N . GLY A 1 79 ? -11.579 4.667 26.110 1.00 84.38 79 GLY A N 1
ATOM 627 C CA . GLY A 1 79 ? -11.592 5.952 26.820 1.00 84.38 79 GLY A CA 1
ATOM 628 C C . GLY A 1 79 ? -12.984 6.420 27.273 1.00 84.38 79 GLY A C 1
ATOM 629 O O . GLY A 1 79 ? -13.095 7.143 28.263 1.00 84.38 79 GLY A O 1
ATOM 630 N N . HIS A 1 80 ? -14.056 6.016 26.581 1.00 75.75 80 HIS A N 1
ATOM 631 C CA . HIS A 1 80 ? -15.436 6.267 27.019 1.00 75.75 80 HIS A CA 1
ATOM 632 C C . HIS A 1 80 ? -15.854 5.335 28.165 1.00 75.75 80 HIS A C 1
ATOM 634 O O . HIS A 1 80 ? -16.540 5.792 29.077 1.00 75.75 80 HIS A O 1
ATOM 640 N N . SER A 1 81 ? -15.412 4.072 28.159 1.00 72.44 81 SER A N 1
ATOM 641 C CA . SER A 1 81 ? -15.671 3.112 29.242 1.00 72.44 81 SER A CA 1
ATOM 642 C C . SER A 1 81 ? -15.017 3.538 30.563 1.00 72.44 81 SER A C 1
ATOM 644 O O . SER A 1 81 ? -15.649 3.444 31.615 1.00 72.44 81 SER A O 1
ATOM 646 N N . ASP A 1 82 ? -13.797 4.086 30.513 1.00 65.50 82 ASP A N 1
ATOM 647 C CA . ASP A 1 82 ? -13.112 4.631 31.697 1.00 65.50 82 ASP A CA 1
ATOM 648 C C . ASP A 1 82 ? -13.840 5.854 32.282 1.00 65.50 82 ASP A C 1
ATOM 650 O O . ASP A 1 82 ? -13.879 6.041 33.496 1.00 65.50 82 ASP A O 1
ATOM 654 N N . ARG A 1 83 ? -14.476 6.682 31.437 1.00 61.47 83 ARG A N 1
ATOM 655 C CA . ARG A 1 83 ? -15.280 7.837 31.888 1.00 61.47 83 ARG A CA 1
ATOM 656 C C . ARG A 1 83 ? -16.672 7.454 32.396 1.00 61.47 83 ARG A C 1
ATOM 658 O O . ARG A 1 83 ? -17.228 8.179 33.215 1.00 61.47 83 ARG A O 1
ATOM 665 N N . GLN A 1 84 ? -17.240 6.349 31.913 1.00 59.16 84 GLN A N 1
ATOM 666 C CA . GLN A 1 84 ? -18.546 5.820 32.332 1.00 59.16 84 GLN A CA 1
ATOM 667 C C . GLN A 1 84 ? -18.482 4.889 33.548 1.00 59.16 84 GLN A C 1
ATOM 669 O O . GLN A 1 84 ? -19.499 4.301 33.905 1.00 59.16 84 GLN A O 1
ATOM 674 N N . SER A 1 85 ? -17.348 4.832 34.251 1.00 51.59 85 SER A N 1
ATOM 675 C CA . SER A 1 85 ? -17.275 4.248 35.593 1.00 51.59 85 SER A CA 1
ATOM 676 C C . SER A 1 85 ? -17.456 5.300 36.704 1.00 51.59 85 SER A C 1
ATOM 678 O O . SER A 1 85 ? -16.477 5.669 37.351 1.00 51.59 85 SER A O 1
ATOM 680 N N . PRO A 1 86 ? -18.682 5.780 36.998 1.00 55.31 86 PRO A N 1
ATOM 681 C CA . PRO A 1 86 ? -19.003 6.314 38.309 1.00 55.31 86 PRO A CA 1
ATOM 682 C C . PRO A 1 86 ? -19.901 5.335 39.086 1.00 55.31 86 PRO A C 1
ATOM 684 O O . PRO A 1 86 ? -20.940 4.897 38.605 1.00 55.31 86 PRO A O 1
ATOM 687 N N . ALA A 1 87 ? -19.502 5.049 40.326 1.00 58.09 87 ALA A N 1
ATOM 688 C CA . ALA A 1 87 ? -20.389 4.710 41.441 1.00 58.09 87 ALA A CA 1
ATOM 689 C C . ALA A 1 87 ? -21.415 3.570 41.230 1.00 58.09 87 ALA A C 1
ATOM 691 O O . ALA A 1 87 ? -22.620 3.785 41.316 1.00 58.09 87 ALA A O 1
ATOM 692 N N . ALA A 1 88 ? -20.941 2.332 41.085 1.00 59.56 88 ALA A N 1
ATOM 693 C CA . ALA A 1 88 ? -21.721 1.146 41.455 1.00 59.56 88 ALA A CA 1
ATOM 694 C C . ALA A 1 88 ? -21.082 0.461 42.673 1.00 59.56 88 ALA A C 1
ATOM 696 O O . ALA A 1 88 ? -20.673 -0.692 42.612 1.00 59.56 88 ALA A O 1
ATOM 697 N N . SER A 1 89 ? -20.966 1.218 43.764 1.00 53.38 89 SER A N 1
ATOM 698 C CA . SER A 1 89 ? -20.731 0.691 45.110 1.00 53.38 89 SER A CA 1
ATOM 699 C C . SER A 1 89 ? -21.538 1.542 46.089 1.00 53.38 89 SER A C 1
ATOM 701 O O . SER A 1 89 ? -21.032 2.534 46.611 1.00 53.38 89 SER A O 1
ATOM 703 N N . ILE A 1 90 ? -22.809 1.184 46.274 1.00 50.69 90 ILE A N 1
ATOM 704 C CA . ILE A 1 90 ? -23.608 1.489 47.469 1.00 50.69 90 ILE A CA 1
ATOM 705 C C . ILE A 1 90 ? -24.208 0.164 47.920 1.00 50.69 90 ILE A C 1
ATOM 707 O O . ILE A 1 90 ? -24.756 -0.536 47.037 1.00 50.69 90 ILE A O 1
#

InterPro domains:
  IPR000551 MerR-type HTH domain [PF13411] (11-58)
  IPR000551 MerR-type HTH domain [PS50937] (1-62)
  IPR009061 Putative DNA-binding domain superfamily [SSF46955] (10-76)

Secondary structure (DSSP, 8-state):
---PPPHHHHHHHHHHTTS--PEEPTTS-EE--HHHHHHHHHHHHHHHTT--HHHHHHHHHHHHHHHHHHHHHHHHHHHHHHHT------

Radius of gyration: 20.3 Å; chains: 1; bounding box: 45×29×70 Å

Sequence (90 aa):
MKRSASRAAWLRALGEHGLITPLRSDGGHRRFSRYQLRIAMRARDLVDQGTPIDAACRIIILEDQLEEALRINEQLRAGHSDRQSPAASI